Protein AF-A0A1Y1BQT3-F1 (afdb_monomer_lite)

pLDDT: mean 92.16, std 10.23, range [51.62, 98.38]

Radius of gyration: 14.76 Å; chains: 1; bounding box: 35×20×38 Å

Structure (mmCIF, N/CA/C/O backbone):
data_AF-A0A1Y1BQT3-F1
#
_entry.id   AF-A0A1Y1BQT3-F1
#
loop_
_atom_site.group_PDB
_atom_site.id
_atom_site.type_symbol
_atom_site.label_atom_id
_atom_site.label_alt_id
_atom_site.label_comp_id
_atom_site.label_asym_id
_atom_site.label_entity_id
_atom_site.label_seq_id
_atom_site.pdbx_PDB_ins_code
_atom_site.Cartn_x
_atom_site.Cartn_y
_atom_site.Cartn_z
_atom_site.occupancy
_atom_site.B_iso_or_equiv
_atom_site.auth_seq_id
_atom_site.auth_comp_id
_atom_site.auth_asym_id
_atom_site.auth_atom_id
_atom_site.pdbx_PDB_model_num
ATOM 1 N N . MET A 1 1 ? 17.689 4.618 9.557 1.00 51.62 1 MET A N 1
ATOM 2 C CA . MET A 1 1 ? 16.263 4.239 9.610 1.00 51.62 1 MET A CA 1
ATOM 3 C C . MET A 1 1 ? 15.485 5.497 9.958 1.00 51.62 1 MET A C 1
ATOM 5 O O . MET A 1 1 ? 15.840 6.136 10.942 1.00 51.62 1 MET A O 1
ATOM 9 N N . ASP A 1 2 ? 14.540 5.904 9.110 1.00 64.38 2 ASP A N 1
ATOM 10 C CA . ASP A 1 2 ? 13.856 7.201 9.205 1.00 64.38 2 ASP A CA 1
ATOM 11 C C . ASP A 1 2 ? 13.118 7.404 10.534 1.00 64.38 2 ASP A C 1
ATOM 13 O O . ASP A 1 2 ? 12.454 6.495 11.040 1.00 64.38 2 ASP A O 1
ATOM 17 N N . ALA A 1 3 ? 13.195 8.631 11.062 1.00 66.88 3 ALA A N 1
ATOM 18 C CA . ALA A 1 3 ? 12.595 9.048 12.334 1.00 66.88 3 ALA A CA 1
ATOM 19 C C . ALA A 1 3 ? 11.076 8.795 12.424 1.00 66.88 3 ALA A C 1
ATOM 21 O O . ALA A 1 3 ? 10.524 8.696 13.520 1.00 66.88 3 ALA A O 1
ATOM 22 N N . LEU A 1 4 ? 10.404 8.682 11.276 1.00 68.31 4 LEU A N 1
ATOM 23 C CA . LEU A 1 4 ? 8.982 8.367 11.190 1.00 68.31 4 LEU A CA 1
ATOM 24 C C . LEU A 1 4 ? 8.682 6.936 11.663 1.00 68.31 4 LEU A C 1
ATOM 26 O O . LEU A 1 4 ? 7.790 6.730 12.484 1.00 68.31 4 LEU A O 1
ATOM 30 N N . PHE A 1 5 ? 9.442 5.946 11.187 1.00 73.31 5 PHE A N 1
ATOM 31 C CA . PHE A 1 5 ? 9.184 4.536 11.498 1.00 73.31 5 PHE A CA 1
ATOM 32 C C . PHE A 1 5 ? 9.782 4.108 12.835 1.00 73.31 5 PHE A C 1
ATOM 34 O O . PHE A 1 5 ? 9.188 3.280 13.524 1.00 73.31 5 PHE A O 1
ATOM 41 N N . SER A 1 6 ? 10.903 4.708 13.249 1.00 74.69 6 SER A N 1
ATOM 42 C CA . SER A 1 6 ? 11.496 4.416 14.560 1.00 74.69 6 SER A CA 1
ATOM 43 C C . SER A 1 6 ? 10.560 4.783 15.716 1.00 74.69 6 SER A C 1
ATOM 45 O O . SER A 1 6 ? 10.535 4.088 16.727 1.00 74.69 6 SER A O 1
ATOM 47 N N . ARG A 1 7 ? 9.740 5.829 15.549 1.00 74.81 7 ARG A N 1
ATOM 48 C CA . ARG A 1 7 ? 8.712 6.242 16.518 1.00 74.81 7 ARG A CA 1
ATOM 49 C C . ARG A 1 7 ? 7.389 5.486 16.393 1.00 74.81 7 ARG A C 1
ATOM 51 O O . ARG A 1 7 ? 6.600 5.497 17.331 1.00 74.81 7 ARG A O 1
ATOM 58 N N . GLY A 1 8 ? 7.127 4.863 15.246 1.00 73.38 8 GLY A N 1
ATOM 59 C CA . GLY A 1 8 ? 5.876 4.149 14.979 1.00 73.38 8 GLY A CA 1
ATOM 60 C C . GLY A 1 8 ? 5.847 2.714 15.509 1.00 73.38 8 GLY A C 1
ATOM 61 O O . GLY A 1 8 ? 4.768 2.135 15.645 1.00 73.38 8 GLY A O 1
ATOM 62 N N . HIS A 1 9 ? 7.008 2.128 15.815 1.00 79.00 9 HIS A N 1
ATOM 63 C CA . HIS A 1 9 ? 7.095 0.740 16.257 1.00 79.00 9 HIS A CA 1
ATOM 64 C C . HIS A 1 9 ? 6.373 0.523 17.596 1.00 79.00 9 HIS A C 1
ATOM 66 O O . HIS A 1 9 ? 6.711 1.136 18.605 1.00 79.00 9 HIS A O 1
ATOM 72 N N . GLY A 1 10 ? 5.371 -0.362 17.607 1.00 81.12 10 GLY A N 1
ATOM 73 C CA . GLY A 1 10 ? 4.588 -0.694 18.803 1.00 81.12 10 GLY A CA 1
ATOM 74 C C . GLY A 1 10 ? 3.630 0.404 19.287 1.00 81.12 10 GLY A C 1
ATOM 75 O O . GLY A 1 10 ? 2.907 0.184 20.252 1.00 81.12 10 GLY A O 1
ATOM 76 N N . ALA A 1 11 ? 3.569 1.558 18.614 1.00 85.25 11 ALA A N 1
ATOM 77 C CA . ALA A 1 11 ? 2.785 2.711 19.066 1.00 85.25 11 ALA A CA 1
ATOM 78 C C . ALA A 1 11 ? 1.260 2.523 18.941 1.00 85.25 11 ALA A C 1
ATOM 80 O O . ALA A 1 11 ? 0.492 3.288 19.518 1.00 85.25 11 ALA A O 1
ATOM 81 N N . ARG A 1 12 ? 0.806 1.524 18.171 1.00 87.62 12 ARG A N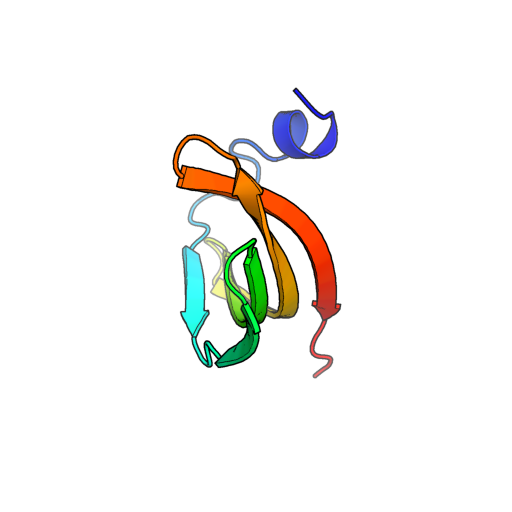 1
ATOM 82 C CA . ARG A 1 12 ? -0.615 1.218 17.942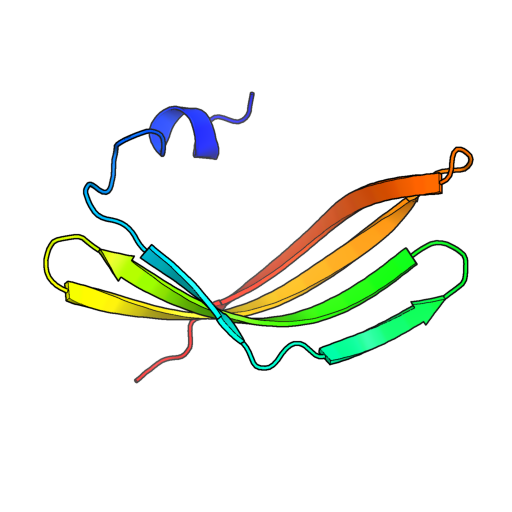 1.00 87.62 12 ARG A CA 1
ATOM 83 C C . ARG A 1 12 ? -0.876 -0.276 18.165 1.00 87.62 12 ARG A C 1
ATOM 85 O O . ARG A 1 12 ? -0.873 -1.041 17.199 1.00 87.62 12 ARG A O 1
ATOM 92 N N . PRO A 1 13 ? -1.053 -0.713 19.423 1.00 89.56 13 PRO A N 1
ATOM 93 C CA . PRO A 1 13 ? -1.368 -2.102 19.744 1.00 89.56 13 PRO A CA 1
ATOM 94 C C . PRO A 1 13 ? -2.635 -2.573 19.022 1.00 89.56 13 PRO A C 1
ATOM 96 O O . PRO A 1 13 ? -3.606 -1.826 18.903 1.00 89.56 13 PRO A O 1
ATOM 99 N N . GLY A 1 14 ? -2.617 -3.809 18.520 1.00 93.25 14 GLY A N 1
ATOM 100 C CA . GLY A 1 14 ? -3.760 -4.394 17.812 1.00 93.25 14 GLY A CA 1
ATOM 101 C C . GLY A 1 14 ? -4.063 -3.775 16.442 1.00 93.25 14 GLY A C 1
ATOM 102 O O . GLY A 1 14 ? -5.136 -4.021 15.905 1.00 93.25 14 GLY A O 1
ATOM 103 N N . LEU A 1 15 ? -3.150 -2.977 15.869 1.00 95.31 15 LEU A N 1
ATOM 104 C CA . LEU A 1 15 ? -3.328 -2.392 14.541 1.00 95.31 15 LEU A CA 1
ATOM 105 C C . LEU A 1 15 ? -3.464 -3.470 13.455 1.00 95.31 15 LEU A C 1
ATOM 107 O O . LEU A 1 15 ? -2.548 -4.259 13.231 1.00 95.31 15 LEU A O 1
ATOM 111 N N . VAL A 1 16 ? -4.573 -3.420 12.723 1.00 96.12 16 VAL A N 1
ATOM 112 C CA . VAL A 1 16 ? -4.826 -4.197 11.507 1.00 96.12 16 VAL A CA 1
ATOM 113 C C . VAL A 1 16 ? -4.860 -3.248 10.313 1.00 96.12 16 VAL A C 1
ATOM 115 O O . VAL A 1 16 ? -5.582 -2.248 10.326 1.00 96.12 16 VAL A O 1
ATOM 118 N N . ILE A 1 17 ? -4.090 -3.566 9.272 1.00 96.81 17 ILE A N 1
ATOM 119 C CA . ILE A 1 17 ? -4.057 -2.825 8.006 1.00 96.81 17 ILE A CA 1
ATOM 120 C C . ILE A 1 17 ? -4.671 -3.710 6.921 1.00 96.81 17 ILE A C 1
ATOM 122 O O . ILE A 1 17 ? -4.122 -4.753 6.579 1.00 96.81 17 ILE A O 1
ATOM 126 N N . GLY A 1 18 ? -5.823 -3.299 6.400 1.00 97.94 18 GLY A N 1
ATOM 127 C CA . GLY A 1 18 ? -6.489 -3.922 5.262 1.00 97.94 18 GLY A CA 1
ATOM 128 C C . GLY A 1 18 ? -6.215 -3.146 3.979 1.00 97.94 18 GLY A C 1
ATOM 129 O O . GLY A 1 18 ? -6.316 -1.918 3.969 1.00 97.94 18 GLY A O 1
ATOM 130 N N . ILE A 1 19 ? -5.903 -3.866 2.904 1.00 98.00 19 ILE A N 1
ATOM 131 C CA . ILE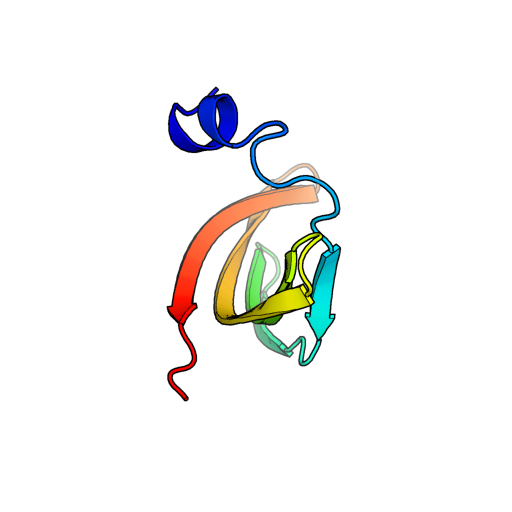 A 1 19 ? -5.673 -3.314 1.567 1.00 98.00 19 ILE A CA 1
ATOM 132 C C . ILE A 1 19 ? -6.681 -3.939 0.609 1.00 98.00 19 ILE A C 1
ATOM 134 O O . ILE A 1 19 ? -6.779 -5.162 0.525 1.00 98.00 19 ILE A O 1
ATOM 138 N N . ASP A 1 20 ? -7.412 -3.107 -0.122 1.00 98.12 20 ASP A N 1
ATOM 139 C CA . ASP A 1 20 ? -8.345 -3.535 -1.162 1.00 98.12 20 ASP A CA 1
ATOM 140 C C . ASP A 1 20 ? -8.414 -2.493 -2.298 1.00 98.12 20 ASP A C 1
ATOM 142 O O . ASP A 1 20 ? -7.612 -1.558 -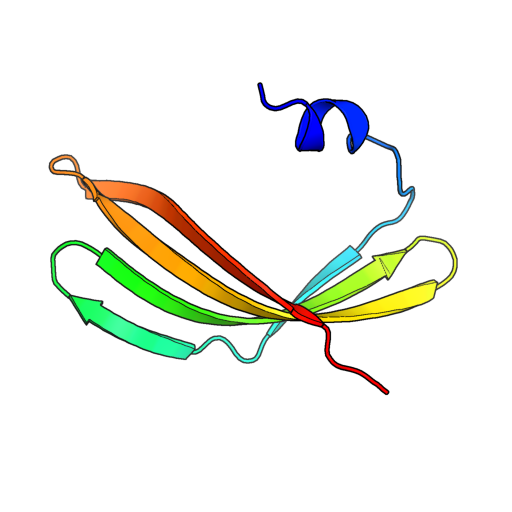2.350 1.00 98.12 20 ASP A O 1
ATOM 146 N N . GLU A 1 21 ? -9.310 -2.697 -3.273 1.00 97.56 21 GLU A N 1
ATOM 147 C CA . GLU A 1 21 ? -9.452 -1.831 -4.461 1.00 97.56 21 GLU A CA 1
ATOM 148 C C . GLU A 1 21 ? -8.128 -1.597 -5.226 1.00 97.56 21 GLU A C 1
ATOM 150 O O . GLU A 1 21 ? -7.904 -0.530 -5.802 1.00 97.56 21 GLU A O 1
ATOM 155 N N . LEU A 1 22 ? -7.234 -2.593 -5.233 1.00 97.31 22 LEU A N 1
ATOM 156 C CA . LEU A 1 22 ? -5.937 -2.498 -5.898 1.00 97.31 22 LEU A CA 1
ATOM 157 C C . LEU A 1 22 ? -6.112 -2.329 -7.413 1.00 97.31 22 LEU A C 1
ATOM 159 O O . LEU A 1 22 ? -6.765 -3.137 -8.076 1.00 97.31 22 LEU A O 1
ATOM 163 N N . ARG A 1 23 ? -5.471 -1.303 -7.975 1.00 97.38 23 ARG A N 1
ATOM 164 C CA . ARG A 1 23 ? -5.530 -0.982 -9.400 1.00 97.38 23 ARG A CA 1
ATOM 165 C C . ARG A 1 23 ? -4.167 -0.562 -9.938 1.00 97.38 23 ARG A C 1
ATOM 167 O O . ARG A 1 23 ? -3.519 0.324 -9.387 1.00 97.38 23 ARG A O 1
ATOM 174 N N . GLY A 1 24 ? -3.775 -1.129 -11.078 1.00 97.31 24 GLY A N 1
ATOM 175 C CA . GLY A 1 24 ? -2.676 -0.597 -11.885 1.00 97.31 24 GLY A CA 1
ATOM 176 C C . GLY A 1 24 ? -3.113 0.687 -12.591 1.00 97.31 24 GLY A C 1
ATOM 177 O O . GLY A 1 24 ? -4.061 0.666 -13.375 1.00 97.31 24 GLY A O 1
ATOM 178 N N . LEU A 1 25 ? -2.451 1.804 -12.295 1.00 97.12 25 LEU A N 1
ATOM 179 C CA . LEU A 1 25 ? -2.715 3.101 -12.926 1.00 97.12 25 LEU A CA 1
ATOM 180 C C . LEU A 1 25 ? -1.808 3.316 -14.140 1.00 97.12 25 LEU A C 1
ATOM 182 O O . LEU A 1 25 ? -2.256 3.820 -15.164 1.00 97.12 25 LEU A O 1
ATOM 186 N N . ALA A 1 26 ? -0.552 2.882 -14.035 1.00 97.12 26 ALA A N 1
ATOM 187 C CA . ALA A 1 26 ? 0.390 2.787 -15.142 1.00 97.12 26 ALA A CA 1
ATOM 188 C C . ALA A 1 26 ? 1.338 1.615 -14.880 1.00 97.12 26 ALA A C 1
ATOM 190 O O . ALA A 1 26 ? 1.860 1.490 -13.775 1.00 97.12 26 ALA A O 1
ATOM 191 N N . VAL A 1 27 ? 1.566 0.758 -15.873 1.00 95.62 27 VAL A N 1
ATOM 192 C CA . VAL A 1 27 ? 2.459 -0.404 -15.754 1.00 95.62 27 VAL A CA 1
ATOM 193 C C . VAL A 1 27 ? 3.385 -0.417 -16.959 1.00 95.62 27 VAL A C 1
ATOM 195 O O . VAL A 1 27 ? 2.925 -0.336 -18.097 1.00 95.62 27 VAL A O 1
ATOM 198 N N . CYS A 1 28 ? 4.686 -0.507 -16.715 1.00 93.38 28 CYS A N 1
ATOM 199 C CA . CYS A 1 28 ? 5.702 -0.578 -17.755 1.00 93.38 28 CYS A CA 1
ATOM 200 C C . CYS A 1 28 ? 6.785 -1.598 -17.383 1.00 93.38 28 CYS A C 1
ATOM 202 O O . CYS A 1 28 ? 6.740 -2.230 -16.3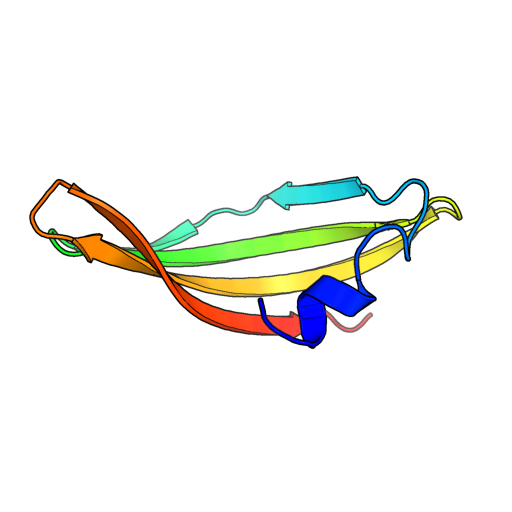27 1.00 93.38 28 CYS A O 1
ATOM 204 N N . ARG A 1 29 ? 7.768 -1.780 -18.272 1.00 94.31 29 ARG A N 1
ATOM 205 C CA . ARG A 1 29 ? 8.897 -2.693 -18.038 1.00 94.31 29 ARG A CA 1
ATOM 206 C C . ARG A 1 29 ? 9.650 -2.350 -16.747 1.00 94.31 29 ARG A C 1
ATOM 208 O O . ARG A 1 29 ? 9.999 -3.251 -15.987 1.00 94.31 29 ARG A O 1
ATOM 215 N N . ASP A 1 30 ? 9.832 -1.058 -16.495 1.00 94.62 30 ASP A N 1
ATOM 216 C CA . ASP A 1 30 ? 10.735 -0.555 -15.458 1.00 94.62 30 ASP A CA 1
ATOM 217 C C . ASP A 1 30 ? 10.012 -0.228 -14.141 1.00 94.62 30 ASP A C 1
ATOM 219 O O . ASP A 1 30 ? 10.619 0.296 -13.206 1.00 94.62 30 ASP A O 1
ATOM 223 N N . GLY A 1 31 ? 8.710 -0.515 -14.034 1.00 97.12 31 GLY A N 1
ATOM 224 C CA . GLY A 1 31 ? 7.954 -0.234 -12.818 1.00 97.12 31 GLY A CA 1
ATOM 225 C C . GLY A 1 31 ? 6.444 -0.141 -13.000 1.00 97.12 31 GLY A C 1
ATOM 226 O O . GLY A 1 31 ? 5.877 -0.516 -14.028 1.00 97.12 31 GLY A O 1
ATOM 227 N N . ALA A 1 32 ? 5.783 0.364 -11.962 1.00 98.19 32 ALA A N 1
ATOM 228 C CA . ALA A 1 32 ? 4.345 0.587 -11.972 1.00 98.19 32 ALA A CA 1
ATOM 229 C C . ALA A 1 32 ? 3.936 1.695 -10.998 1.00 98.19 32 ALA A C 1
ATOM 231 O O . ALA A 1 32 ? 4.490 1.809 -9.908 1.00 98.19 32 ALA A O 1
ATOM 232 N N . ALA A 1 33 ? 2.917 2.463 -11.367 1.00 98.31 33 ALA A N 1
ATOM 233 C CA . ALA A 1 33 ? 2.123 3.251 -10.438 1.00 98.31 33 ALA A CA 1
ATOM 234 C C . ALA A 1 33 ? 0.838 2.479 -10.124 1.00 98.31 33 ALA A C 1
ATOM 236 O O . ALA A 1 33 ? 0.091 2.107 -11.037 1.00 98.31 33 ALA A O 1
ATOM 237 N N . ILE A 1 34 ? 0.576 2.243 -8.842 1.00 98.19 34 ILE A N 1
ATOM 238 C CA . ILE A 1 34 ? -0.635 1.577 -8.366 1.00 98.19 34 ILE A CA 1
ATOM 239 C C . ILE A 1 34 ? -1.445 2.516 -7.479 1.00 98.19 34 ILE A C 1
ATOM 241 O O . ILE A 1 34 ? -0.885 3.323 -6.741 1.00 98.19 34 ILE A O 1
ATOM 245 N N . GLY A 1 35 ? -2.763 2.384 -7.540 1.00 98.31 35 GLY A N 1
ATOM 246 C CA . GLY A 1 35 ? -3.685 2.941 -6.561 1.00 98.31 35 GLY A CA 1
ATOM 247 C C . GLY A 1 35 ? -4.297 1.814 -5.739 1.00 98.31 35 GLY A C 1
ATOM 248 O O . GLY A 1 35 ? -4.504 0.718 -6.258 1.00 98.31 35 GLY A O 1
ATOM 249 N N . TYR A 1 36 ? -4.584 2.072 -4.472 1.00 98.31 36 TYR A N 1
ATOM 250 C CA . TYR A 1 36 ? -5.328 1.148 -3.617 1.00 98.31 36 TYR A CA 1
ATOM 251 C C . TYR A 1 36 ? -6.116 1.922 -2.563 1.00 98.31 36 TYR A C 1
ATOM 253 O O . TYR A 1 36 ? -5.951 3.134 -2.402 1.00 98.31 36 TYR A O 1
ATOM 261 N N . ARG A 1 37 ? -6.999 1.229 -1.850 1.00 98.31 37 ARG A N 1
ATOM 262 C CA . ARG A 1 37 ? -7.603 1.736 -0.623 1.00 98.31 37 ARG A CA 1
ATOM 263 C C . ARG A 1 37 ? -6.974 1.009 0.552 1.00 98.31 37 ARG A C 1
ATOM 265 O O . ARG A 1 37 ? -6.817 -0.209 0.546 1.00 98.31 37 ARG A O 1
ATOM 272 N N . GLU A 1 38 ? -6.617 1.781 1.565 1.00 98.38 38 GLU A N 1
ATOM 273 C CA . GLU A 1 38 ? -6.089 1.263 2.815 1.00 98.38 38 GLU A CA 1
ATOM 274 C C . GLU A 1 38 ? -7.026 1.631 3.953 1.00 98.38 38 GLU A C 1
ATOM 276 O O . GLU A 1 38 ? -7.390 2.796 4.133 1.00 98.38 38 GLU A O 1
ATOM 281 N N . THR A 1 39 ? -7.407 0.620 4.723 1.00 97.94 39 THR A N 1
ATOM 282 C CA . THR A 1 39 ? -8.175 0.766 5.952 1.00 97.94 39 THR A CA 1
ATOM 283 C C . THR A 1 39 ? -7.310 0.325 7.118 1.00 97.94 39 THR A C 1
ATOM 285 O O . THR A 1 39 ? -6.921 -0.835 7.200 1.00 97.94 39 THR A O 1
ATOM 288 N N . GLN A 1 40 ? -7.054 1.231 8.053 1.00 96.50 40 GLN A N 1
ATOM 289 C CA . GLN A 1 40 ? -6.365 0.909 9.295 1.00 96.50 40 GLN A CA 1
ATOM 290 C C . GLN A 1 40 ? -7.357 0.923 10.452 1.00 96.50 40 GLN A C 1
ATOM 292 O O . GLN A 1 40 ? -8.03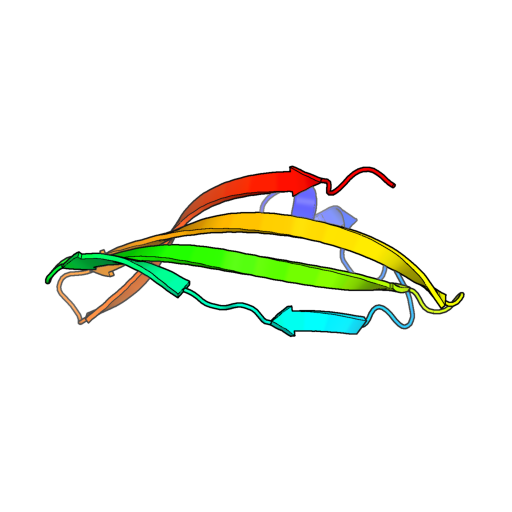4 1.933 10.654 1.00 96.50 40 GLN A O 1
ATOM 297 N N . THR A 1 41 ? -7.395 -0.163 11.219 1.00 96.56 41 THR A N 1
ATOM 298 C CA . THR A 1 41 ? -8.219 -0.306 12.427 1.00 96.56 41 THR A CA 1
ATOM 299 C C . THR A 1 41 ? -7.299 -0.574 13.608 1.00 96.56 41 THR A C 1
ATOM 301 O O . THR A 1 41 ? -6.490 -1.495 13.539 1.00 96.56 41 THR A O 1
ATOM 304 N N . ASP A 1 42 ? -7.350 0.246 14.654 1.00 94.19 42 ASP A N 1
ATOM 305 C CA . ASP A 1 42 ? -6.538 0.018 15.856 1.00 94.19 42 ASP A CA 1
ATOM 306 C C . ASP A 1 42 ? -7.202 -0.949 16.852 1.00 94.19 42 ASP A C 1
ATOM 308 O O . ASP A 1 42 ? -8.327 -1.401 16.638 1.00 94.19 42 ASP A O 1
ATOM 312 N N . GLY A 1 43 ? -6.506 -1.267 17.951 1.00 93.50 43 GLY A N 1
ATOM 313 C CA . GLY A 1 43 ? -7.015 -2.174 18.984 1.00 93.50 43 GLY A CA 1
ATOM 314 C C . GLY A 1 43 ? -8.272 -1.689 19.721 1.00 93.50 43 GLY A C 1
ATOM 315 O O . GLY A 1 43 ? -8.909 -2.490 20.396 1.00 93.50 43 GLY A O 1
ATOM 316 N N . GLU A 1 44 ? -8.656 -0.417 19.577 1.00 94.38 44 GLU A N 1
ATOM 317 C CA . GLU A 1 44 ? -9.911 0.141 20.105 1.00 94.38 44 GLU A CA 1
ATOM 318 C C . GLU A 1 44 ? -11.033 0.141 19.048 1.00 94.38 44 GLU A C 1
ATOM 320 O O . GLU A 1 44 ? -12.145 0.595 19.312 1.00 94.38 44 GLU A O 1
ATOM 325 N N . GLY A 1 45 ? -10.761 -0.358 17.837 1.00 93.62 45 GLY A N 1
ATOM 326 C CA . GLY A 1 45 ? -11.710 -0.393 16.727 1.00 93.62 45 GLY A CA 1
ATOM 327 C C . GLY A 1 45 ? -11.827 0.926 15.957 1.00 93.62 45 GLY A C 1
ATOM 328 O O . GLY A 1 45 ? -12.678 1.036 15.071 1.00 93.62 45 GLY A O 1
ATOM 329 N N . ARG A 1 46 ? -10.986 1.935 16.237 1.00 93.88 46 ARG A N 1
ATOM 330 C CA . ARG A 1 46 ? -11.012 3.202 15.491 1.00 93.88 46 ARG A CA 1
ATOM 331 C C . ARG A 1 46 ? -10.469 2.979 14.091 1.00 93.88 46 ARG A C 1
ATOM 333 O O . ARG A 1 46 ? -9.360 2.473 13.909 1.00 93.88 46 ARG A O 1
ATOM 340 N N . ARG A 1 47 ? -11.248 3.406 13.099 1.00 95.56 47 ARG A N 1
ATOM 341 C CA . ARG A 1 47 ? -10.975 3.168 11.684 1.00 95.56 47 ARG A CA 1
ATOM 342 C C . ARG A 1 47 ? -10.566 4.451 10.969 1.00 95.56 47 ARG A C 1
ATOM 344 O O . ARG A 1 47 ? -11.265 5.454 11.038 1.00 95.56 47 ARG A O 1
ATOM 351 N N . THR A 1 48 ? -9.469 4.388 10.218 1.00 95.94 48 THR A N 1
ATOM 352 C CA . THR A 1 48 ? -9.069 5.429 9.257 1.00 95.94 48 THR A CA 1
ATOM 353 C C . THR A 1 48 ? -8.973 4.822 7.866 1.00 95.94 48 THR A C 1
ATOM 355 O O . THR A 1 48 ? -8.505 3.693 7.712 1.00 95.94 48 THR A O 1
ATOM 358 N N . VAL A 1 49 ? -9.429 5.559 6.854 1.00 97.81 49 VAL A N 1
ATOM 359 C CA . VAL A 1 49 ? -9.393 5.129 5.453 1.00 97.81 49 VAL A CA 1
ATOM 360 C C . VAL A 1 49 ? -8.609 6.154 4.646 1.00 97.81 49 VAL A C 1
ATOM 362 O O . VAL A 1 49 ? -8.790 7.359 4.813 1.00 97.81 49 VAL A O 1
ATOM 365 N N . ARG A 1 50 ? -7.734 5.678 3.764 1.00 98.00 50 ARG A N 1
ATOM 366 C CA . ARG A 1 50 ? -6.963 6.506 2.832 1.00 98.00 50 ARG A CA 1
ATOM 367 C C . ARG A 1 50 ? -6.930 5.862 1.451 1.00 98.00 50 ARG A C 1
ATOM 369 O O . ARG A 1 50 ? -7.134 4.654 1.319 1.00 98.00 50 ARG A O 1
ATOM 376 N N . ARG A 1 51 ? -6.673 6.673 0.427 1.00 98.06 51 ARG A N 1
ATOM 377 C CA . ARG A 1 51 ? -6.457 6.234 -0.957 1.00 98.06 51 ARG A CA 1
ATOM 378 C C . ARG A 1 51 ? -5.036 6.582 -1.383 1.00 98.06 51 ARG A C 1
ATOM 380 O O . ARG A 1 51 ? -4.795 7.724 -1.778 1.00 98.06 51 ARG A O 1
ATOM 387 N N . PRO A 1 52 ? -4.083 5.649 -1.248 1.00 97.88 52 PRO A N 1
ATOM 388 C CA . PRO A 1 52 ? -2.722 5.905 -1.671 1.00 97.88 52 PRO A CA 1
ATOM 389 C C . PRO A 1 52 ? -2.502 5.681 -3.166 1.00 97.88 52 PRO A C 1
ATOM 391 O O . PRO A 1 52 ? -3.162 4.856 -3.802 1.00 97.88 52 PRO A O 1
ATOM 394 N N . MET A 1 53 ? -1.499 6.380 -3.693 1.00 98.25 53 MET A N 1
ATOM 395 C CA . MET A 1 53 ? -0.815 6.048 -4.935 1.00 98.25 53 MET A CA 1
ATOM 396 C C . MET A 1 53 ? 0.643 5.711 -4.619 1.00 98.25 53 MET A C 1
ATOM 398 O O . MET A 1 53 ? 1.385 6.566 -4.128 1.00 98.25 53 MET A O 1
ATOM 402 N N . ALA A 1 54 ? 1.056 4.480 -4.915 1.00 98.19 54 ALA A N 1
ATOM 403 C CA . ALA A 1 54 ? 2.437 4.033 -4.768 1.00 98.19 54 ALA A CA 1
ATOM 404 C C . ALA A 1 54 ? 3.102 3.905 -6.140 1.00 98.19 54 ALA A C 1
ATOM 406 O O . ALA A 1 54 ? 2.527 3.337 -7.070 1.00 98.19 54 ALA A O 1
ATOM 407 N N . VAL A 1 55 ? 4.325 4.419 -6.260 1.00 98.25 55 VAL A N 1
ATOM 408 C CA . VAL A 1 55 ? 5.162 4.261 -7.452 1.00 98.25 55 VAL A CA 1
ATOM 409 C C . VAL A 1 55 ? 6.301 3.318 -7.121 1.00 98.25 55 VAL A C 1
ATOM 411 O O . VAL A 1 55 ? 7.123 3.595 -6.244 1.00 98.25 55 VAL A O 1
ATOM 414 N N . PHE A 1 56 ? 6.359 2.228 -7.869 1.00 98.12 56 PHE A N 1
ATOM 415 C CA . PHE A 1 56 ? 7.397 1.220 -7.809 1.00 98.12 56 PHE A CA 1
ATOM 416 C C . PHE A 1 56 ? 8.344 1.346 -8.987 1.00 98.12 56 PHE A C 1
ATOM 418 O O . PHE A 1 56 ? 7.915 1.567 -10.122 1.00 98.12 56 PHE A O 1
ATOM 425 N N . ARG A 1 57 ? 9.628 1.131 -8.716 1.00 97.88 57 ARG A N 1
ATOM 426 C CA . ARG A 1 57 ? 10.651 0.932 -9.737 1.00 97.88 57 ARG A CA 1
ATOM 427 C C . ARG A 1 57 ? 11.110 -0.518 -9.702 1.00 97.88 57 ARG A C 1
ATOM 429 O O . ARG A 1 57 ? 11.255 -1.087 -8.623 1.00 97.88 57 ARG A O 1
ATOM 436 N N . ARG A 1 58 ? 11.331 -1.092 -10.878 1.00 97.44 58 ARG A N 1
ATOM 437 C CA . ARG A 1 58 ? 12.059 -2.341 -11.054 1.00 97.44 58 ARG A CA 1
ATOM 438 C C . ARG A 1 58 ? 13.510 -2.001 -11.364 1.00 97.44 58 ARG A C 1
ATOM 440 O O . ARG A 1 58 ? 13.781 -1.340 -12.362 1.00 97.44 58 ARG A O 1
ATOM 447 N N . GLU A 1 59 ? 14.416 -2.421 -10.497 1.00 95.56 59 GLU A N 1
ATOM 448 C CA . GLU A 1 59 ? 15.852 -2.288 -10.721 1.00 95.56 59 GLU A CA 1
ATOM 449 C C . GLU A 1 59 ? 16.342 -3.311 -11.760 1.00 95.56 59 GLU A C 1
ATOM 451 O O . GLU A 1 59 ? 15.618 -4.232 -12.147 1.00 95.56 59 GLU A O 1
ATOM 456 N N . ALA A 1 60 ? 17.579 -3.144 -12.237 1.00 93.94 60 ALA A N 1
ATOM 457 C CA . ALA A 1 60 ? 18.145 -3.979 -13.301 1.00 93.94 60 ALA A CA 1
ATOM 458 C C . ALA A 1 60 ? 18.234 -5.475 -12.932 1.00 93.94 60 ALA A C 1
ATOM 460 O O . ALA A 1 60 ? 18.146 -6.328 -13.813 1.00 93.94 60 ALA A O 1
ATOM 461 N N . ASP A 1 61 ? 18.370 -5.793 -11.642 1.00 95.06 61 ASP A N 1
ATOM 462 C CA . ASP A 1 61 ? 18.356 -7.159 -11.097 1.00 95.06 61 ASP A CA 1
ATOM 463 C C . ASP A 1 61 ? 16.934 -7.732 -10.915 1.00 95.06 61 ASP A C 1
ATOM 465 O O . ASP A 1 61 ? 16.760 -8.879 -10.504 1.00 95.06 61 ASP A O 1
ATOM 469 N N . GLY A 1 62 ? 15.905 -6.946 -11.243 1.00 93.56 62 GLY A N 1
ATOM 470 C CA . GLY A 1 62 ? 14.500 -7.311 -11.124 1.00 93.56 62 GLY A CA 1
ATOM 471 C C . GLY A 1 62 ? 13.861 -6.962 -9.779 1.00 93.56 62 GLY A C 1
ATOM 472 O O . GLY A 1 62 ? 12.640 -7.131 -9.662 1.00 93.56 62 GLY A O 1
ATOM 473 N N . LEU A 1 63 ? 14.624 -6.450 -8.804 1.00 96.69 63 LEU A N 1
ATOM 474 C CA . LEU A 1 63 ? 14.116 -6.043 -7.496 1.00 96.69 63 LEU A CA 1
ATOM 475 C C . LEU A 1 63 ? 13.093 -4.911 -7.638 1.00 96.69 63 LEU A C 1
ATOM 477 O O . LEU A 1 63 ? 13.309 -3.943 -8.364 1.00 96.69 63 LEU A O 1
ATOM 481 N N . ILE A 1 64 ? 11.976 -5.021 -6.919 1.00 96.56 64 ILE A N 1
ATOM 482 C CA . ILE A 1 64 ? 10.984 -3.949 -6.835 1.00 96.56 64 ILE A CA 1
ATOM 483 C C . ILE A 1 64 ? 11.275 -3.079 -5.618 1.00 96.56 64 ILE A C 1
ATOM 485 O O . ILE A 1 64 ? 11.267 -3.563 -4.487 1.00 96.56 64 ILE A O 1
ATOM 489 N N . VAL A 1 65 ? 11.470 -1.785 -5.851 1.00 96.88 65 VAL A N 1
ATOM 490 C CA . VAL A 1 65 ? 11.707 -0.794 -4.800 1.00 96.88 65 VAL A CA 1
ATOM 491 C C . VAL A 1 65 ? 10.604 0.259 -4.777 1.00 96.88 65 VAL A C 1
ATOM 493 O O . VAL A 1 65 ? 10.077 0.675 -5.814 1.00 96.88 65 VAL A O 1
ATOM 496 N N . TRP A 1 66 ? 10.257 0.710 -3.572 1.00 97.19 66 TRP A N 1
ATOM 497 C CA . TRP A 1 66 ? 9.361 1.845 -3.368 1.00 97.19 66 TRP A CA 1
ATOM 498 C C . TRP A 1 66 ? 10.077 3.128 -3.776 1.00 97.19 66 TRP A C 1
ATOM 500 O O . TRP A 1 66 ? 11.153 3.432 -3.263 1.00 97.19 66 TRP A O 1
ATOM 510 N N . ARG A 1 67 ? 9.484 3.891 -4.695 1.00 96.38 67 ARG A N 1
ATOM 511 C CA . ARG A 1 67 ? 10.056 5.156 -5.166 1.00 96.38 67 ARG A CA 1
ATOM 512 C C . ARG A 1 67 ? 9.301 6.367 -4.635 1.00 96.38 67 ARG A C 1
ATOM 514 O O . ARG A 1 67 ? 9.936 7.318 -4.189 1.00 96.38 67 ARG A O 1
ATOM 521 N N . HIS A 1 68 ? 7.971 6.330 -4.683 1.00 96.88 68 HIS A N 1
ATOM 522 C CA . HIS A 1 68 ? 7.108 7.390 -4.161 1.00 96.88 68 HIS A CA 1
ATOM 523 C C . HIS A 1 68 ? 5.849 6.802 -3.523 1.00 96.88 68 HIS A C 1
ATOM 525 O O . HIS A 1 68 ? 5.370 5.748 -3.941 1.00 96.88 68 HIS A O 1
ATOM 531 N N . LEU A 1 69 ? 5.303 7.523 -2.548 1.00 97.56 69 LEU A N 1
ATOM 532 C CA . LEU A 1 69 ? 4.004 7.261 -1.944 1.00 97.56 69 LEU A CA 1
ATOM 533 C C . LEU A 1 69 ? 3.308 8.604 -1.720 1.00 97.56 69 LEU A C 1
ATOM 535 O O . LEU A 1 69 ? 3.890 9.512 -1.128 1.00 97.56 69 LEU A O 1
ATOM 539 N N . HIS A 1 70 ? 2.078 8.725 -2.199 1.00 97.38 70 HIS A N 1
ATOM 540 C CA . HIS A 1 70 ? 1.190 9.836 -1.878 1.00 97.38 70 HIS A CA 1
ATOM 541 C C . HIS A 1 70 ? -0.083 9.267 -1.266 1.00 97.38 70 HIS A C 1
ATOM 543 O O . HIS A 1 70 ? -0.685 8.369 -1.849 1.00 97.38 70 HIS A O 1
ATOM 549 N N . GLU A 1 71 ? -0.507 9.792 -0.120 1.00 97.12 71 GLU A N 1
ATOM 550 C CA . GLU A 1 71 ? -1.699 9.328 0.585 1.00 97.12 71 GLU A CA 1
ATOM 551 C C . GLU A 1 71 ? -2.717 10.455 0.706 1.00 97.12 71 GLU A C 1
ATOM 553 O O . GLU A 1 71 ? -2.396 11.545 1.178 1.00 97.12 71 GLU A O 1
ATOM 558 N N . THR A 1 72 ? -3.964 10.178 0.336 1.00 97.56 72 THR A N 1
ATOM 559 C CA . THR A 1 72 ? -5.077 11.099 0.575 1.00 97.56 72 THR A CA 1
ATOM 560 C C . THR A 1 72 ? -6.038 10.471 1.584 1.00 97.56 72 THR A C 1
ATOM 562 O O . THR A 1 72 ? -6.569 9.388 1.311 1.00 97.56 72 THR A O 1
ATOM 565 N N . PRO A 1 73 ? -6.273 11.096 2.752 1.00 97.06 73 PRO A N 1
ATOM 566 C CA . PRO A 1 73 ? -7.315 10.657 3.671 1.00 97.06 73 PRO A CA 1
ATOM 567 C C . PRO A 1 73 ? -8.680 10.682 2.982 1.00 97.06 73 PRO A C 1
ATOM 569 O O . PRO A 1 73 ? -8.995 11.615 2.246 1.00 97.06 73 PRO A O 1
ATOM 572 N N . VAL A 1 74 ? -9.504 9.672 3.238 1.00 95.44 74 VAL A N 1
ATOM 573 C CA . VAL A 1 74 ? -10.919 9.719 2.870 1.00 95.44 74 VAL A CA 1
ATOM 574 C C . VAL A 1 74 ? -11.643 10.397 4.028 1.00 95.44 74 VAL A C 1
ATOM 576 O O . VAL A 1 74 ? -11.723 9.830 5.117 1.00 95.44 74 VAL A O 1
ATOM 579 N N . ALA A 1 75 ? -12.103 11.631 3.814 1.00 80.44 75 ALA A N 1
ATOM 580 C CA . ALA A 1 75 ? -12.976 12.301 4.771 1.00 80.44 75 ALA A CA 1
ATOM 581 C C . ALA A 1 75 ? -14.320 11.558 4.860 1.00 80.44 75 ALA A C 1
ATOM 583 O O . ALA A 1 75 ? -14.773 10.981 3.867 1.00 80.44 75 ALA A O 1
ATOM 584 N N . ALA A 1 76 ? -14.904 11.550 6.058 1.00 58.56 76 ALA A N 1
ATOM 585 C CA . ALA A 1 76 ? -16.282 11.121 6.274 1.00 58.56 76 ALA A CA 1
ATOM 586 C C . ALA A 1 76 ? -17.264 12.165 5.727 1.00 58.56 76 ALA A C 1
ATOM 588 O O . ALA A 1 76 ? -16.920 13.370 5.790 1.00 58.56 76 ALA A O 1
#

Foldseek 3Di:
DDPVVVVVPPPFAAKDKDKAPWDFPDDDPFWTWIWIKIWIQGPVRDIWIKIKIWTWTQDPVRDIDTDDMDIDTDDD

Sequence (76 aa):
MDALFSRGHGARPGLVIGIDELRGLAVCRDGAAIGYRETQTDGEGRRTVRRPMAVFRREADGLIVWRHLHETPVAA

Organism: NCBI:txid95485

Secondary structure (DSSP, 8-state):
--HHHHHHTTSSTT-EEEEEEEEEEEEETTEEEEEEEEEEE-TT--EEEEEEEEEEEE-TTS-EEEEEEEEEE---

InterPro domains:
  IPR032710 NTF2-like domain superfamily [SSF54427] (2-74)